Protein AF-A0A0K1QRB2-F1 (afdb_monomer_lite)

Radius of gyration: 12.11 Å; chains: 1; bounding box: 28×20×32 Å

Foldseek 3Di:
DWDQDAWKKKAAPPPRDIDIARDPTNPQDVPRDDCADPPPRHSRIDIDGQDPVSRVVNVVVVVD

pLDDT: mean 83.18, std 8.94, range [52.0, 93.75]

Sequence (64 aa):
MPIKPRPFTFVCGECGWKKTVAPRSDALGPGEWFKQCPKCGCESLKMRDAGWVERTLAELLLRL

Structure (mmCIF, N/CA/C/O backbone):
data_AF-A0A0K1QRB2-F1
#
_entry.id   AF-A0A0K1QRB2-F1
#
loop_
_atom_site.group_PDB
_atom_site.id
_atom_site.type_symbol
_atom_site.label_atom_id
_atom_site.label_alt_id
_atom_site.label_comp_id
_atom_site.label_asym_id
_atom_site.label_entity_id
_atom_site.label_seq_id
_atom_site.pdbx_PDB_ins_code
_atom_site.Cartn_x
_atom_site.Cartn_y
_atom_site.Cartn_z
_atom_site.occupancy
_atom_site.B_iso_or_equiv
_atom_site.auth_seq_id
_atom_site.auth_comp_id
_atom_site.auth_asym_id
_atom_site.auth_atom_id
_atom_site.pdbx_PDB_model_num
ATOM 1 N N . MET A 1 1 ? 16.409 -12.462 -10.467 1.00 65.00 1 MET A N 1
ATOM 2 C CA . MET A 1 1 ? 15.573 -11.728 -11.442 1.00 65.00 1 MET A CA 1
ATOM 3 C C . MET A 1 1 ? 14.380 -11.165 -10.693 1.00 65.00 1 MET A C 1
ATOM 5 O O . MET A 1 1 ? 13.816 -11.921 -9.909 1.00 65.00 1 MET A O 1
ATOM 9 N N . PRO A 1 2 ? 14.058 -9.872 -10.858 1.00 74.75 2 PRO A N 1
ATOM 10 C CA . PRO A 1 2 ? 12.940 -9.253 -10.160 1.00 74.75 2 PRO A CA 1
ATOM 11 C C . PRO A 1 2 ? 11.614 -9.897 -10.578 1.00 74.75 2 PRO A C 1
ATOM 13 O O . PRO A 1 2 ? 11.308 -9.986 -11.767 1.00 74.75 2 PRO A O 1
ATOM 16 N N . ILE A 1 3 ? 10.851 -10.404 -9.605 1.00 79.38 3 ILE A N 1
ATOM 17 C CA . ILE A 1 3 ? 9.558 -11.064 -9.838 1.00 79.38 3 ILE A CA 1
ATOM 18 C C . ILE A 1 3 ? 8.460 -10.083 -9.460 1.00 79.38 3 ILE A C 1
ATOM 20 O O . ILE A 1 3 ? 8.305 -9.748 -8.289 1.00 79.38 3 ILE A O 1
ATOM 24 N N . LYS A 1 4 ? 7.668 -9.653 -10.445 1.00 80.25 4 LYS A N 1
ATOM 25 C CA . LYS A 1 4 ? 6.519 -8.778 -10.206 1.00 80.25 4 LYS A CA 1
ATOM 26 C C . LYS A 1 4 ? 5.547 -9.452 -9.219 1.00 80.25 4 LYS A C 1
ATOM 28 O O . LYS A 1 4 ? 4.983 -10.498 -9.560 1.00 80.25 4 LYS A O 1
ATOM 33 N N . PRO A 1 5 ? 5.326 -8.879 -8.023 1.00 83.00 5 PRO A N 1
ATOM 34 C CA . PRO A 1 5 ? 4.372 -9.429 -7.075 1.00 83.00 5 PRO A CA 1
ATOM 35 C C . PRO A 1 5 ? 2.945 -9.270 -7.609 1.00 83.00 5 PRO A C 1
ATOM 37 O O . PRO A 1 5 ? 2.635 -8.379 -8.405 1.00 83.00 5 PRO A O 1
ATOM 40 N N . ARG A 1 6 ? 2.052 -10.161 -7.172 1.00 85.06 6 ARG A N 1
ATOM 41 C CA . ARG A 1 6 ? 0.626 -10.052 -7.500 1.00 85.06 6 ARG A CA 1
ATOM 42 C C . ARG A 1 6 ? 0.024 -8.832 -6.798 1.00 85.06 6 ARG A C 1
ATOM 44 O O . ARG A 1 6 ? 0.509 -8.471 -5.729 1.00 85.06 6 ARG A O 1
ATOM 51 N N . PRO A 1 7 ? -1.040 -8.221 -7.348 1.00 89.44 7 PRO A N 1
ATOM 52 C CA . PRO A 1 7 ? -1.758 -7.173 -6.642 1.00 89.44 7 PRO A CA 1
ATOM 53 C C . PRO A 1 7 ? -2.239 -7.651 -5.267 1.00 89.44 7 PRO A C 1
ATOM 55 O O . PRO A 1 7 ? -2.756 -8.765 -5.131 1.00 89.44 7 PRO A O 1
ATOM 58 N N . PHE A 1 8 ? -2.094 -6.794 -4.265 1.00 89.94 8 PHE A N 1
ATOM 59 C CA . PHE A 1 8 ? -2.513 -7.052 -2.891 1.00 89.94 8 PHE A CA 1
ATOM 60 C C . PHE A 1 8 ? -3.230 -5.837 -2.314 1.00 89.94 8 PHE A C 1
ATOM 62 O O . PHE A 1 8 ? -3.060 -4.706 -2.768 1.00 89.94 8 PHE A O 1
ATOM 69 N N . THR A 1 9 ? -4.049 -6.083 -1.300 1.00 91.44 9 THR A N 1
ATOM 70 C CA . THR A 1 9 ? -4.891 -5.079 -0.661 1.00 91.44 9 THR A CA 1
ATOM 71 C C . THR A 1 9 ? -4.491 -4.923 0.799 1.00 91.44 9 THR A C 1
ATOM 73 O O . THR A 1 9 ? -4.476 -5.884 1.571 1.00 91.44 9 THR A O 1
ATOM 76 N N . PHE A 1 10 ? -4.185 -3.689 1.189 1.00 91.88 10 PHE A N 1
ATOM 77 C CA . PHE A 1 10 ? -4.043 -3.295 2.583 1.00 91.88 10 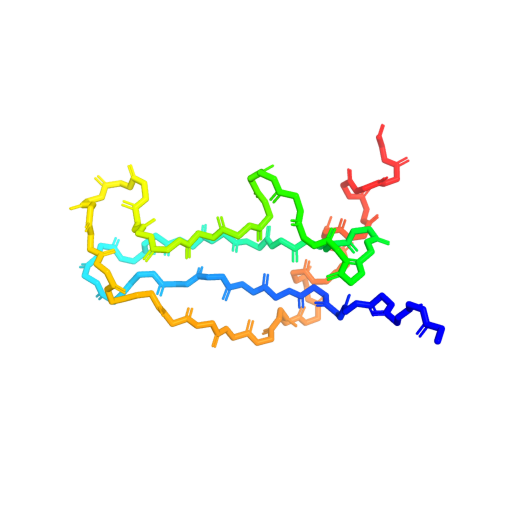PHE A CA 1
ATOM 78 C C . PHE A 1 10 ? -5.413 -3.041 3.196 1.00 91.88 10 PHE A C 1
ATOM 80 O O . PHE A 1 10 ? -6.259 -2.423 2.554 1.00 91.88 10 PHE A O 1
ATOM 87 N N . VAL A 1 11 ? -5.615 -3.473 4.439 1.00 92.62 11 VAL A N 1
ATOM 88 C CA . VAL A 1 11 ? -6.844 -3.261 5.211 1.00 92.62 11 VAL A CA 1
ATOM 89 C C . VAL A 1 11 ? -6.478 -2.828 6.635 1.00 92.62 11 VAL A C 1
ATOM 91 O O . VAL A 1 11 ? -5.833 -3.597 7.347 1.00 92.62 11 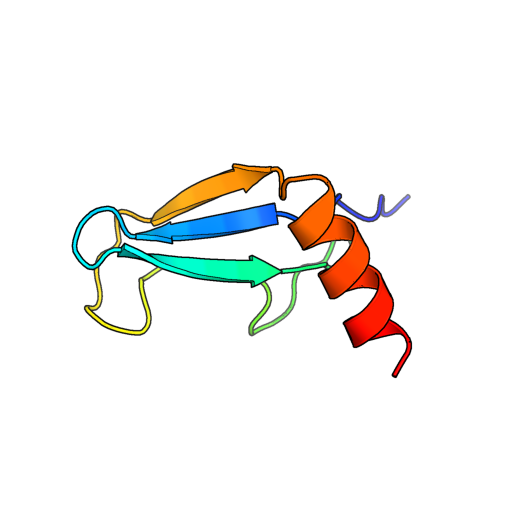VAL A O 1
ATOM 94 N N . CYS A 1 12 ? -6.881 -1.629 7.079 1.00 93.75 12 CYS A N 1
ATOM 95 C CA . CYS A 1 12 ? -6.751 -1.244 8.498 1.00 93.75 12 CYS A CA 1
ATOM 96 C C . CYS A 1 12 ? -7.874 -1.908 9.301 1.00 93.75 12 CYS A C 1
ATOM 98 O O . CYS A 1 12 ? -9.047 -1.828 8.924 1.00 93.75 12 CYS A O 1
ATOM 100 N N . GLY A 1 13 ? -7.506 -2.547 10.413 1.00 89.19 13 GLY A N 1
ATOM 101 C CA . GLY A 1 13 ? -8.463 -3.178 11.324 1.00 89.19 13 GLY A CA 1
ATOM 102 C C . GLY A 1 13 ? -9.331 -2.184 12.101 1.00 89.19 13 GLY A C 1
ATOM 103 O O . GLY A 1 13 ? -10.463 -2.519 12.421 1.00 89.19 13 GLY A O 1
ATOM 104 N N . GLU A 1 14 ? -8.828 -0.970 12.345 1.00 91.50 14 GLU A N 1
ATOM 105 C CA . GLU A 1 14 ? -9.497 0.034 13.188 1.00 91.50 14 GLU A CA 1
ATOM 106 C C . GLU A 1 14 ? -10.592 0.803 12.440 1.00 91.50 14 GLU A C 1
ATOM 108 O O . GLU A 1 14 ? -11.723 0.916 12.897 1.00 91.50 14 GLU A O 1
ATOM 113 N N . CYS A 1 15 ? -10.263 1.350 11.265 1.00 92.00 15 CYS A N 1
ATOM 114 C CA . CYS A 1 15 ? -11.157 2.255 10.533 1.00 92.00 15 CYS A CA 1
ATOM 115 C C . CYS A 1 15 ? -11.742 1.646 9.252 1.00 92.00 15 CYS A C 1
ATOM 117 O O . CYS A 1 15 ? -12.485 2.314 8.532 1.00 92.00 15 CYS A O 1
ATOM 119 N N . GLY A 1 16 ? -11.360 0.410 8.915 1.00 88.88 16 GLY A N 1
ATOM 120 C CA . GLY A 1 16 ? -11.819 -0.277 7.708 1.00 88.88 16 GLY A CA 1
ATOM 121 C C . GLY A 1 16 ? -11.270 0.291 6.396 1.00 88.88 16 GLY A C 1
ATOM 122 O O . GLY A 1 16 ? -11.766 -0.079 5.332 1.00 88.88 16 GLY A O 1
ATOM 123 N N . TRP A 1 17 ? -10.262 1.173 6.43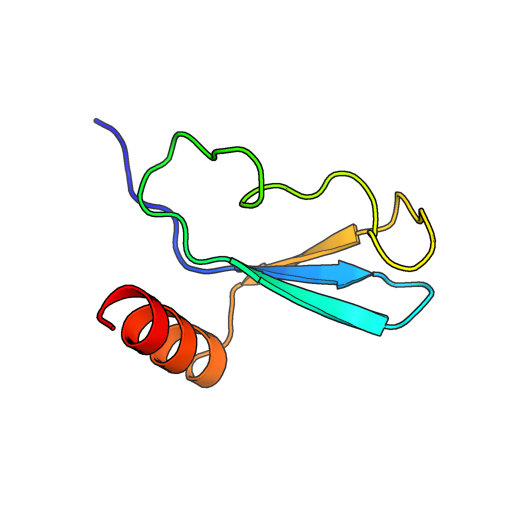8 1.00 92.94 17 TRP A N 1
ATOM 124 C CA . TRP A 1 17 ? -9.593 1.679 5.235 1.00 92.94 17 TRP A CA 1
ATOM 125 C C . TRP A 1 17 ? -9.010 0.531 4.414 1.00 92.94 17 TRP A C 1
ATOM 127 O O . TRP A 1 17 ? -8.380 -0.365 4.977 1.00 92.94 17 TRP A O 1
ATOM 137 N N . LYS A 1 18 ? -9.195 0.586 3.090 1.00 91.75 18 LYS A N 1
ATOM 138 C CA . LYS A 1 18 ? -8.663 -0.403 2.153 1.00 91.75 18 LYS A CA 1
ATOM 139 C C . LYS A 1 18 ? -7.951 0.265 0.990 1.00 91.75 18 LYS A C 1
ATOM 141 O O . LYS A 1 18 ? -8.438 1.268 0.467 1.00 91.75 18 LYS A O 1
ATOM 146 N N . LYS A 1 19 ? -6.837 -0.317 0.553 1.00 89.38 19 LYS A N 1
ATOM 147 C CA . LYS A 1 19 ? -6.130 0.116 -0.655 1.00 89.38 19 LYS A CA 1
ATOM 148 C C . LYS A 1 19 ? -5.511 -1.070 -1.364 1.00 89.38 19 LYS A C 1
ATOM 150 O O . LYS A 1 19 ? -4.628 -1.724 -0.818 1.00 89.38 19 LYS A O 1
ATOM 155 N N . THR A 1 20 ? -5.954 -1.304 -2.591 1.00 90.12 20 THR A N 1
ATOM 156 C CA . THR A 1 20 ? -5.315 -2.252 -3.500 1.00 90.12 20 THR A CA 1
ATOM 157 C C . THR A 1 20 ? -4.130 -1.577 -4.177 1.00 90.12 20 THR A C 1
ATOM 159 O O . THR A 1 20 ? -4.251 -0.468 -4.706 1.00 90.12 20 THR A O 1
ATOM 162 N N . VAL A 1 21 ? -2.986 -2.248 -4.131 1.00 88.69 21 VAL A N 1
ATOM 163 C CA . VAL A 1 21 ? -1.749 -1.870 -4.806 1.00 88.69 21 VAL A CA 1
ATOM 164 C C . VAL A 1 21 ? -1.416 -2.974 -5.801 1.00 88.69 21 VAL A C 1
ATOM 166 O O . VAL A 1 21 ? -1.478 -4.158 -5.475 1.00 88.69 21 VAL A O 1
ATOM 169 N N . ALA A 1 22 ? -1.062 -2.584 -7.020 1.00 88.00 22 ALA A N 1
ATOM 170 C CA . ALA A 1 22 ? -0.558 -3.485 -8.045 1.00 88.00 22 ALA A CA 1
ATOM 171 C C . ALA A 1 22 ? 0.861 -3.046 -8.419 1.00 88.00 22 ALA A C 1
ATOM 173 O O . ALA A 1 22 ? 1.016 -2.176 -9.278 1.00 88.00 22 ALA A O 1
ATOM 174 N N . PRO A 1 23 ? 1.891 -3.603 -7.761 1.00 85.31 23 PRO A N 1
ATOM 175 C CA . PRO A 1 23 ? 3.247 -3.143 -7.986 1.00 85.31 23 PRO A CA 1
ATOM 176 C C . PRO A 1 23 ? 3.719 -3.434 -9.402 1.00 85.31 23 PRO A C 1
ATOM 178 O O . PRO A 1 23 ? 3.399 -4.478 -9.981 1.00 85.31 23 PRO A O 1
ATOM 181 N N . ARG A 1 24 ? 4.500 -2.514 -9.971 1.00 80.12 24 ARG A N 1
ATOM 182 C CA . ARG A 1 24 ? 5.116 -2.720 -11.293 1.00 80.12 24 ARG A CA 1
ATOM 183 C C . ARG A 1 24 ? 6.376 -3.589 -11.218 1.00 80.12 24 ARG A C 1
ATOM 185 O O . ARG A 1 24 ? 6.645 -4.311 -12.175 1.00 80.12 24 ARG A O 1
ATOM 192 N N . SER A 1 25 ? 7.080 -3.562 -10.084 1.00 81.75 25 SER A N 1
ATOM 193 C CA . SER A 1 25 ? 8.271 -4.371 -9.786 1.00 81.75 25 SER A CA 1
ATOM 194 C C . SER A 1 25 ? 8.210 -4.938 -8.363 1.00 81.75 25 SER A C 1
ATOM 196 O O . SER A 1 25 ? 7.358 -4.563 -7.563 1.00 81.75 25 SER A O 1
ATOM 198 N N . ASP A 1 26 ? 9.135 -5.839 -8.052 1.00 78.19 26 ASP A N 1
ATOM 199 C CA . ASP A 1 26 ? 9.488 -6.261 -6.689 1.00 78.19 26 ASP A CA 1
ATOM 200 C C . ASP A 1 26 ? 10.093 -5.136 -5.827 1.00 78.19 26 ASP A C 1
ATOM 202 O O . ASP A 1 26 ? 9.956 -5.148 -4.605 1.00 78.19 26 ASP A O 1
ATOM 206 N N . ALA A 1 27 ? 10.728 -4.145 -6.451 1.00 82.88 27 ALA A N 1
ATOM 207 C CA . ALA A 1 27 ? 11.157 -2.913 -5.807 1.00 82.88 27 ALA A CA 1
ATOM 208 C C . ALA A 1 27 ? 9.949 -1.985 -5.594 1.00 82.88 27 ALA A C 1
ATOM 210 O O . ALA A 1 27 ? 9.608 -1.189 -6.468 1.00 82.88 27 ALA A O 1
ATOM 211 N N . LEU A 1 28 ? 9.297 -2.114 -4.434 1.00 83.88 28 LEU A N 1
ATOM 212 C CA . LEU A 1 28 ? 8.147 -1.288 -4.061 1.00 83.88 28 LEU A CA 1
ATOM 213 C C . LEU A 1 28 ? 8.559 0.171 -3.840 1.00 83.88 28 LEU A C 1
ATOM 215 O O . LEU A 1 28 ? 9.438 0.467 -3.026 1.00 83.88 28 LEU A O 1
ATOM 219 N N . GLY A 1 29 ? 7.893 1.080 -4.547 1.00 81.94 29 GLY A N 1
ATOM 220 C CA . GLY A 1 29 ? 8.124 2.515 -4.439 1.00 81.94 29 GLY A CA 1
ATOM 221 C C . GLY A 1 29 ? 7.300 3.206 -3.341 1.00 81.94 29 GLY A C 1
ATOM 222 O O . GLY A 1 29 ? 6.402 2.615 -2.724 1.00 81.94 29 GLY A O 1
ATOM 223 N N . PRO A 1 30 ? 7.556 4.507 -3.109 1.00 80.06 30 PRO A N 1
ATOM 224 C CA . PRO A 1 30 ? 6.681 5.355 -2.306 1.00 80.06 30 PRO A CA 1
ATOM 225 C C . PRO A 1 30 ? 5.242 5.311 -2.845 1.00 80.06 30 PRO A C 1
ATOM 227 O O . PRO A 1 30 ? 5.010 5.534 -4.029 1.00 80.06 30 PRO A O 1
ATOM 230 N N . GLY A 1 31 ? 4.269 5.013 -1.979 1.00 82.44 31 GLY A N 1
ATOM 231 C CA . GLY A 1 31 ? 2.854 4.877 -2.359 1.00 82.44 31 GLY A CA 1
ATOM 232 C C . GLY A 1 31 ? 2.414 3.462 -2.757 1.00 82.44 31 GLY A C 1
ATOM 233 O O . GLY A 1 31 ? 1.212 3.221 -2.872 1.00 82.44 31 GLY A O 1
ATOM 234 N N . GLU A 1 32 ? 3.348 2.516 -2.899 1.00 85.44 32 GLU A N 1
ATOM 235 C CA . GLU A 1 32 ? 3.045 1.085 -3.064 1.00 85.44 32 GLU A CA 1
ATOM 236 C C . GLU A 1 32 ? 3.131 0.313 -1.737 1.00 85.44 32 GLU A C 1
ATOM 238 O O . GLU A 1 32 ? 2.536 -0.755 -1.589 1.00 85.44 32 GLU A O 1
ATOM 243 N N . TRP A 1 33 ? 3.821 0.874 -0.740 1.00 87.75 33 TRP A N 1
ATOM 244 C CA . TRP A 1 33 ? 3.920 0.310 0.603 1.00 87.75 33 TRP A CA 1
ATOM 245 C C . TRP A 1 33 ? 3.366 1.259 1.664 1.00 87.75 33 TRP A C 1
ATOM 247 O O . TRP A 1 33 ? 3.758 2.424 1.742 1.00 87.75 33 TRP A O 1
ATOM 257 N N . PHE A 1 34 ? 2.502 0.733 2.531 1.00 89.69 34 PHE A N 1
ATOM 258 C CA . PHE A 1 34 ? 1.908 1.472 3.640 1.00 89.69 34 PHE A CA 1
ATOM 259 C C . PHE A 1 34 ? 2.278 0.790 4.956 1.00 89.69 34 PHE A C 1
ATOM 261 O O . PHE A 1 34 ? 1.861 -0.336 5.214 1.00 89.69 34 PHE A O 1
ATOM 268 N N . LYS A 1 35 ? 3.068 1.477 5.792 1.00 88.44 35 LYS A N 1
ATOM 269 C CA . LYS A 1 35 ? 3.387 1.025 7.162 1.00 88.44 35 LYS A CA 1
ATOM 270 C C . LYS A 1 35 ? 2.289 1.386 8.162 1.00 88.44 35 LYS A C 1
ATOM 272 O O . LYS A 1 35 ? 2.091 0.680 9.139 1.00 88.44 35 LYS A O 1
ATOM 277 N N . GLN A 1 36 ? 1.595 2.490 7.905 1.00 91.38 36 GLN A N 1
ATOM 278 C CA . GLN A 1 36 ? 0.549 3.045 8.754 1.00 91.38 36 GLN A CA 1
ATOM 279 C C . GLN A 1 36 ? -0.658 3.422 7.911 1.00 91.38 36 GLN A C 1
ATOM 281 O O . GLN A 1 36 ? -0.532 3.770 6.731 1.00 91.38 36 GLN A O 1
ATOM 286 N N . CYS A 1 37 ? -1.843 3.329 8.507 1.00 92.12 37 CYS A N 1
ATOM 287 C CA . CYS A 1 37 ? -3.062 3.722 7.833 1.00 92.12 37 CYS A CA 1
ATOM 288 C C . CYS A 1 37 ? -3.048 5.240 7.629 1.00 92.12 37 CYS A C 1
ATOM 290 O O . CYS A 1 37 ? -3.017 5.979 8.613 1.00 92.12 37 CYS A O 1
ATOM 292 N N . PRO A 1 38 ? -3.171 5.733 6.387 1.00 90.38 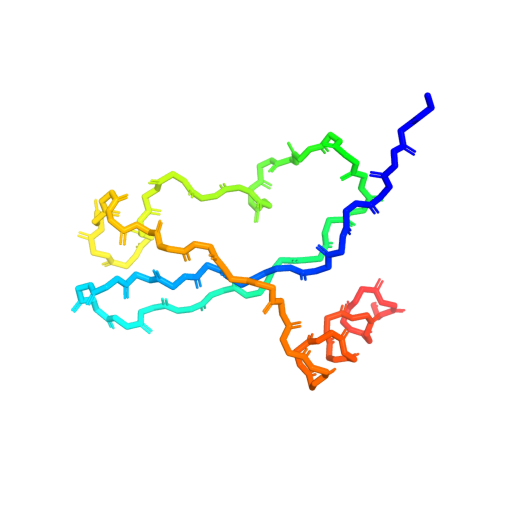38 PRO A N 1
ATOM 293 C CA . PRO A 1 38 ? -3.149 7.170 6.122 1.00 90.38 38 PRO A CA 1
ATOM 294 C C . PRO A 1 38 ? -4.387 7.896 6.669 1.00 90.38 38 PRO A C 1
ATOM 296 O O . PRO A 1 38 ? -4.409 9.119 6.704 1.00 90.38 38 PRO A O 1
ATOM 299 N N . LYS A 1 39 ? -5.433 7.158 7.069 1.00 91.19 39 LYS A N 1
ATOM 300 C CA . LYS A 1 39 ? -6.678 7.729 7.596 1.00 91.19 39 LYS A CA 1
ATOM 301 C C . LYS A 1 39 ? -6.668 7.939 9.108 1.00 91.19 39 LYS A C 1
ATOM 303 O O . LYS A 1 39 ? -7.213 8.930 9.571 1.00 91.19 39 LYS A O 1
ATOM 308 N N . CYS A 1 40 ? -6.128 6.990 9.870 1.00 92.00 40 CYS A N 1
ATOM 309 C CA . CYS A 1 40 ? -6.188 7.012 11.336 1.00 92.00 40 CYS A CA 1
ATOM 310 C C . CYS A 1 40 ? -4.826 6.848 12.022 1.00 92.00 40 CYS A C 1
ATOM 312 O O . CYS A 1 40 ? -4.772 6.864 13.244 1.00 92.00 40 CYS A O 1
ATOM 314 N N . GLY A 1 41 ? -3.742 6.645 11.269 1.00 90.25 41 GLY A N 1
ATOM 315 C CA . GLY A 1 41 ? -2.406 6.421 11.826 1.00 90.25 41 GLY A CA 1
ATOM 316 C C . GLY A 1 41 ? -2.195 5.036 12.448 1.00 90.25 41 GLY A C 1
ATOM 317 O O . GLY A 1 41 ? -1.124 4.786 12.985 1.00 90.25 41 GLY A O 1
ATOM 318 N N . CYS A 1 42 ? -3.178 4.123 12.366 1.00 89.81 42 CYS A N 1
ATOM 319 C CA . CYS A 1 42 ? -3.047 2.753 12.880 1.00 89.81 42 CYS A CA 1
ATOM 320 C C . CYS A 1 42 ? -1.839 2.049 12.228 1.00 89.81 42 CYS A C 1
ATOM 322 O O . CYS A 1 42 ? -1.722 2.041 11.002 1.00 89.81 42 CYS A O 1
ATOM 324 N N . GLU A 1 43 ? -0.969 1.413 13.014 1.00 87.69 43 GLU A N 1
ATOM 325 C CA . GLU A 1 43 ? 0.074 0.505 12.494 1.00 87.69 43 GLU A CA 1
ATOM 326 C C . GLU A 1 43 ? -0.482 -0.897 12.186 1.00 87.69 43 GLU A C 1
ATOM 328 O O . GLU A 1 43 ? 0.144 -1.696 11.493 1.00 87.69 43 GLU A O 1
ATOM 333 N N . SER A 1 44 ? -1.704 -1.191 12.644 1.00 85.06 44 SER A N 1
ATOM 334 C CA . SER A 1 44 ? -2.404 -2.469 12.481 1.00 85.06 44 SER A CA 1
ATOM 335 C C . SER A 1 44 ? -3.015 -2.650 11.078 1.00 85.06 44 SER A C 1
ATOM 337 O O . SER A 1 44 ? -4.224 -2.840 10.896 1.00 85.06 44 SER A O 1
ATOM 339 N N . LEU A 1 45 ? -2.161 -2.618 10.053 1.00 89.50 45 LEU A N 1
ATOM 340 C CA . LEU A 1 45 ? -2.517 -2.915 8.666 1.00 89.50 45 LEU A CA 1
ATOM 341 C C . LEU A 1 45 ? -2.354 -4.404 8.359 1.00 89.50 45 LEU A C 1
ATOM 343 O O . LEU A 1 45 ? -1.272 -4.975 8.472 1.00 89.50 45 LEU A O 1
ATOM 347 N N . LYS A 1 46 ? -3.440 -5.034 7.909 1.00 90.38 46 LYS A N 1
ATOM 348 C CA . LYS A 1 46 ? -3.418 -6.404 7.389 1.00 90.38 46 LYS A CA 1
ATOM 349 C C . LYS A 1 46 ? -3.252 -6.365 5.879 1.00 90.38 46 LYS A C 1
ATOM 351 O O . LYS A 1 46 ? -3.969 -5.636 5.195 1.00 90.38 46 LYS A O 1
ATOM 356 N N . MET A 1 47 ? -2.349 -7.187 5.363 1.00 89.25 47 MET A N 1
ATOM 357 C CA . MET A 1 47 ? -2.212 -7.419 3.931 1.00 89.25 47 MET A CA 1
ATOM 358 C C . MET A 1 47 ? -3.007 -8.661 3.545 1.00 89.25 47 MET A C 1
ATOM 360 O O . MET A 1 47 ? -2.987 -9.669 4.255 1.00 89.25 47 MET A O 1
ATOM 364 N N . ARG A 1 48 ? -3.740 -8.579 2.439 1.00 87.56 48 ARG A N 1
ATOM 365 C CA . ARG A 1 48 ? -4.453 -9.711 1.847 1.00 87.56 48 ARG A CA 1
ATOM 366 C C . ARG A 1 48 ? -4.201 -9.724 0.352 1.00 87.56 48 ARG A C 1
ATOM 368 O O . ARG A 1 48 ? -4.064 -8.665 -0.254 1.00 87.56 48 ARG A O 1
ATOM 375 N N . ASP A 1 49 ? -4.170 -10.908 -0.243 1.00 82.75 49 ASP A N 1
ATOM 376 C CA . ASP A 1 49 ? -4.172 -11.019 -1.697 1.00 82.75 49 ASP A CA 1
ATOM 377 C C . ASP A 1 49 ? -5.407 -10.324 -2.269 1.00 82.75 49 ASP A C 1
ATOM 379 O O . ASP A 1 49 ? -6.520 -10.509 -1.767 1.00 82.75 49 ASP A O 1
ATOM 383 N N . ALA A 1 50 ? -5.214 -9.539 -3.330 1.00 80.69 50 ALA A N 1
ATOM 384 C CA . ALA A 1 50 ? -6.335 -8.920 -4.015 1.00 80.69 50 ALA A CA 1
ATOM 385 C C . ALA A 1 50 ? -7.226 -10.024 -4.599 1.00 80.69 50 ALA A C 1
ATOM 387 O O . ALA A 1 50 ? -6.727 -10.975 -5.217 1.00 80.69 50 ALA A O 1
ATOM 388 N N . GLY A 1 51 ? -8.538 -9.905 -4.399 1.00 80.62 51 GLY A N 1
ATOM 389 C CA . GLY A 1 51 ? -9.513 -10.814 -5.005 1.00 80.62 51 GLY A CA 1
ATOM 390 C C . GLY A 1 51 ? -9.529 -10.693 -6.534 1.00 80.62 51 GLY A C 1
ATOM 391 O O . GLY A 1 51 ? -8.930 -9.783 -7.100 1.00 80.62 51 GLY A O 1
ATOM 392 N N . TRP A 1 52 ? -10.241 -11.584 -7.231 1.00 72.06 52 TRP A N 1
ATOM 393 C CA . TRP A 1 52 ? -10.297 -11.561 -8.702 1.00 72.06 52 TRP A CA 1
ATOM 394 C C . TRP A 1 52 ? -10.758 -10.205 -9.265 1.00 72.06 52 TRP A C 1
ATOM 396 O O . TRP A 1 52 ? -10.113 -9.672 -10.160 1.00 72.06 52 TRP A O 1
ATOM 406 N N . VAL A 1 53 ? -11.795 -9.602 -8.675 1.00 73.62 53 VAL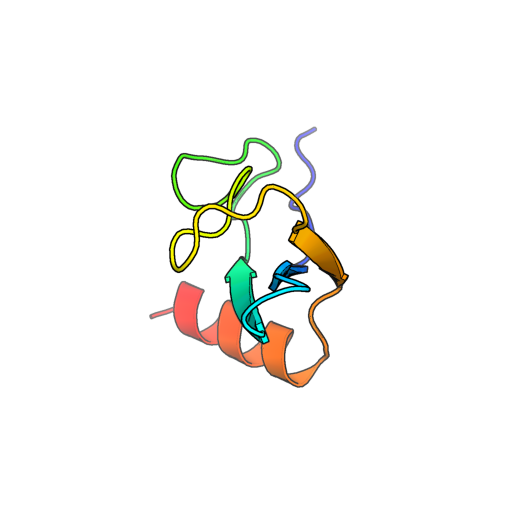 A N 1
ATOM 407 C CA . VAL A 1 53 ? -12.317 -8.282 -9.080 1.00 73.62 53 VAL A CA 1
ATOM 408 C C . VAL A 1 53 ? -11.310 -7.158 -8.818 1.00 73.62 53 VAL A C 1
ATOM 410 O O . VAL A 1 53 ? -11.123 -6.274 -9.646 1.00 73.62 53 VAL A O 1
ATOM 413 N N . GLU A 1 54 ? -10.629 -7.191 -7.673 1.00 74.62 54 GLU A N 1
ATOM 414 C CA . GLU A 1 54 ? -9.623 -6.182 -7.326 1.00 74.62 54 GLU A CA 1
ATOM 415 C C . GLU A 1 54 ? -8.396 -6.284 -8.243 1.00 74.62 54 GLU A C 1
ATOM 417 O O . GLU A 1 54 ? -7.821 -5.265 -8.621 1.00 74.62 54 GLU A O 1
ATOM 422 N N . ARG A 1 55 ? -8.029 -7.504 -8.660 1.00 71.06 55 ARG A N 1
ATOM 423 C CA . ARG A 1 55 ? -6.955 -7.745 -9.632 1.00 71.06 55 ARG A CA 1
ATOM 424 C C . ARG A 1 55 ? -7.302 -7.194 -11.006 1.00 71.06 55 ARG A C 1
ATOM 426 O O . ARG A 1 55 ? -6.492 -6.462 -11.563 1.00 71.06 55 ARG A O 1
ATOM 433 N N . THR A 1 56 ? -8.485 -7.512 -11.537 1.00 74.94 56 THR A N 1
ATOM 434 C CA . THR A 1 56 ? -8.883 -7.036 -12.871 1.00 74.94 56 THR A CA 1
ATOM 435 C C . THR A 1 56 ? -8.988 -5.517 -12.909 1.00 74.94 56 THR A C 1
ATOM 437 O O . THR A 1 56 ? -8.497 -4.899 -13.852 1.00 74.94 56 THR A O 1
ATOM 440 N N . LEU A 1 57 ? -9.541 -4.898 -11.861 1.00 78.12 57 LEU A N 1
ATOM 441 C CA . LEU A 1 57 ? -9.623 -3.442 -11.761 1.00 78.12 57 LEU A CA 1
ATOM 442 C C . LEU A 1 57 ? -8.232 -2.797 -11.661 1.00 78.12 57 LEU A C 1
ATOM 444 O O . LEU A 1 57 ? -7.967 -1.802 -12.331 1.00 78.12 57 LEU A O 1
ATOM 448 N N 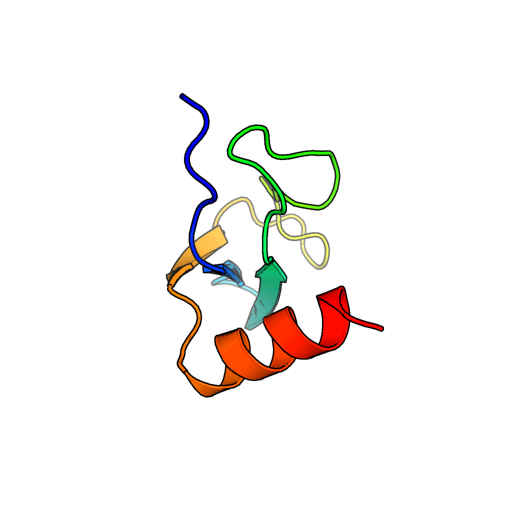. ALA A 1 58 ? -7.332 -3.366 -10.853 1.00 74.31 58 ALA A N 1
ATOM 449 C CA . ALA A 1 58 ? -5.981 -2.836 -10.693 1.00 74.31 58 ALA A CA 1
ATOM 450 C C . ALA A 1 58 ? -5.138 -2.991 -11.971 1.00 74.31 58 ALA A C 1
ATOM 452 O O . ALA A 1 58 ? -4.396 -2.081 -12.329 1.00 74.31 58 ALA A O 1
ATOM 453 N N . GLU A 1 59 ? -5.275 -4.104 -12.695 1.00 73.19 59 GLU A N 1
ATOM 454 C CA . GLU A 1 59 ? -4.636 -4.283 -14.003 1.00 73.19 59 GLU A CA 1
ATOM 455 C C . GLU A 1 59 ? -5.180 -3.311 -15.055 1.00 73.19 59 GLU A C 1
ATOM 457 O O . GLU A 1 59 ? -4.404 -2.801 -15.864 1.00 73.19 59 GLU A O 1
ATOM 462 N N . LEU A 1 60 ? -6.486 -3.024 -15.035 1.00 68.69 60 LEU A N 1
ATOM 463 C CA . LEU A 1 60 ? -7.109 -2.059 -15.941 1.00 68.69 60 LEU A CA 1
ATOM 464 C C . LEU A 1 60 ? -6.639 -0.625 -15.645 1.00 68.69 60 LEU A C 1
ATOM 466 O O . LEU A 1 60 ? -6.262 0.097 -16.562 1.00 68.69 60 LEU A O 1
ATOM 470 N N . LEU A 1 61 ? -6.595 -0.241 -14.365 1.00 65.94 61 LEU A N 1
ATOM 471 C CA . LEU A 1 61 ? -6.129 1.077 -13.913 1.00 65.94 61 LEU A CA 1
ATOM 472 C C . LEU A 1 61 ? -4.645 1.328 -14.197 1.00 65.94 61 LEU A C 1
ATOM 474 O O . LEU A 1 61 ? -4.245 2.476 -14.323 1.00 65.94 61 LEU A O 1
ATOM 478 N N . LEU A 1 62 ? -3.821 0.282 -14.283 1.00 66.75 62 LEU A N 1
ATOM 479 C CA . LEU A 1 62 ? -2.408 0.413 -14.653 1.00 66.75 62 LEU A CA 1
ATOM 480 C C . LEU A 1 62 ? -2.173 0.546 -16.165 1.00 66.75 62 LEU A C 1
ATOM 482 O O . LEU A 1 62 ? -1.049 0.868 -16.558 1.00 66.75 62 LEU A O 1
ATOM 486 N N . ARG A 1 63 ? -3.177 0.214 -16.987 1.00 60.69 63 ARG A N 1
ATOM 487 C CA . ARG A 1 63 ? -3.126 0.263 -18.458 1.00 60.69 63 ARG A CA 1
ATOM 488 C C . ARG A 1 63 ? -3.695 1.560 -19.047 1.00 60.69 63 ARG A C 1
ATOM 490 O O . ARG A 1 63 ? -3.465 1.800 -20.229 1.00 60.69 63 ARG A O 1
ATOM 497 N N . LEU A 1 64 ? -4.435 2.333 -18.253 1.00 52.00 64 LEU A N 1
ATOM 498 C CA . LEU A 1 64 ? -4.877 3.702 -18.546 1.00 52.00 64 LEU A CA 1
ATOM 499 C C . LEU A 1 64 ? -3.808 4.709 -18.107 1.00 52.00 64 LEU A C 1
ATOM 501 O O . LEU A 1 64 ? -3.683 5.738 -18.801 1.00 52.00 64 LEU A O 1
#

Organism: NCBI:txid1221522

Secondary structure (DSSP, 8-state):
---PPPPEEEEETTT--EEEE--SSSS--BTTB-SS-TTT--S-EEEEEPPHHHHHHHHHHTT-